Protein AF-A0A0N4Y476-F1 (afdb_monomer_lite)

Structure (mmCIF, N/CA/C/O backbone):
data_AF-A0A0N4Y476-F1
#
_entry.id   AF-A0A0N4Y476-F1
#
loop_
_atom_site.group_PDB
_atom_site.id
_atom_site.type_symbol
_atom_site.label_atom_id
_atom_site.label_alt_id
_atom_site.label_comp_id
_atom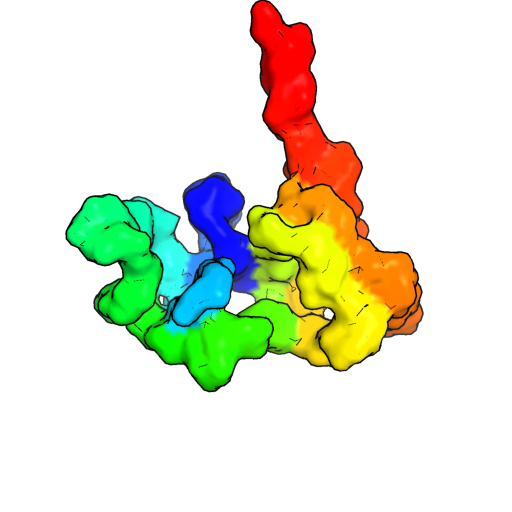_site.label_asym_id
_atom_site.label_entity_id
_atom_site.label_seq_id
_atom_site.pdbx_PDB_ins_code
_atom_site.Cartn_x
_atom_site.Cartn_y
_atom_site.Cartn_z
_atom_site.occupancy
_atom_site.B_iso_or_equiv
_atom_site.auth_seq_id
_atom_site.auth_comp_id
_atom_site.auth_asym_id
_atom_site.auth_atom_id
_atom_site.pdbx_PDB_model_num
ATOM 1 N N . MET A 1 1 ? -6.748 -9.533 1.021 1.00 36.38 1 MET A N 1
ATOM 2 C CA . MET A 1 1 ? -5.773 -8.809 1.868 1.00 36.38 1 MET A CA 1
ATOM 3 C C . MET A 1 1 ? -5.496 -7.470 1.233 1.00 36.38 1 MET A C 1
ATOM 5 O O . MET A 1 1 ? -5.397 -7.464 0.017 1.00 36.38 1 MET A O 1
ATOM 9 N N . LEU A 1 2 ? -5.428 -6.394 2.019 1.00 43.91 2 LEU A N 1
ATOM 10 C CA . LEU A 1 2 ? -5.317 -5.014 1.540 1.00 43.91 2 LEU A CA 1
ATOM 11 C C . LEU A 1 2 ? -4.630 -4.098 2.567 1.00 43.91 2 LEU A C 1
ATOM 13 O O . LEU A 1 2 ? -4.626 -4.471 3.743 1.00 43.91 2 LEU A O 1
ATOM 17 N N . ILE A 1 3 ? -4.167 -2.922 2.104 1.00 49.50 3 ILE A N 1
ATOM 18 C CA . ILE A 1 3 ? -3.555 -1.797 2.834 1.00 49.50 3 ILE A CA 1
ATOM 19 C C . ILE A 1 3 ? -4.232 -0.458 2.421 1.00 49.50 3 ILE A C 1
ATOM 21 O O . ILE A 1 3 ? -4.232 -0.171 1.231 1.00 49.50 3 ILE A O 1
ATOM 25 N N . TYR A 1 4 ? -4.771 0.336 3.380 1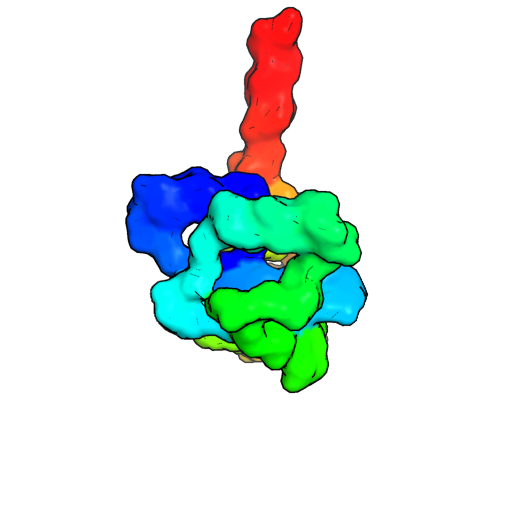.00 59.41 4 TYR A N 1
ATOM 26 C CA . TYR A 1 4 ? -5.178 1.785 3.350 1.00 59.41 4 TYR A CA 1
ATOM 27 C C . TYR A 1 4 ? -6.683 2.187 3.531 1.00 59.41 4 TYR A C 1
ATOM 29 O O . TYR A 1 4 ? -7.568 1.429 3.164 1.00 59.41 4 TYR A O 1
ATOM 37 N N . TYR A 1 5 ? -6.933 3.418 4.042 1.00 47.66 5 TYR A N 1
ATOM 38 C CA . TYR A 1 5 ? -8.109 3.970 4.783 1.00 47.66 5 TYR A CA 1
ATOM 39 C C . TYR A 1 5 ? -9.373 4.454 4.023 1.00 47.66 5 TYR A C 1
ATOM 41 O O . TYR A 1 5 ? -10.434 4.599 4.614 1.00 47.66 5 TYR A O 1
ATOM 49 N N . VAL A 1 6 ? -9.299 4.813 2.738 1.00 49.09 6 VAL A N 1
ATOM 50 C CA . VAL A 1 6 ? -10.529 5.130 1.956 1.00 49.09 6 VAL A CA 1
ATOM 51 C C . VAL A 1 6 ? -10.952 3.907 1.153 1.00 49.09 6 VAL A C 1
ATOM 53 O O . VAL A 1 6 ? -12.132 3.578 1.010 1.00 49.09 6 VAL A O 1
ATOM 56 N N . THR A 1 7 ? -9.952 3.189 0.653 1.00 59.38 7 THR A N 1
ATOM 57 C CA . THR A 1 7 ? -10.128 1.948 -0.083 1.00 59.38 7 THR A CA 1
ATOM 58 C C . THR A 1 7 ? -10.592 0.813 0.835 1.00 59.38 7 THR A C 1
ATOM 60 O O . THR A 1 7 ? -11.363 -0.035 0.386 1.00 59.38 7 THR A O 1
ATOM 63 N N . ASP A 1 8 ? -10.187 0.795 2.113 1.00 65.31 8 ASP A N 1
ATOM 64 C CA . ASP A 1 8 ? -10.578 -0.241 3.077 1.00 65.31 8 ASP A CA 1
ATOM 65 C C . ASP A 1 8 ? -12.094 -0.353 3.243 1.00 65.31 8 ASP A C 1
ATOM 67 O O . ASP A 1 8 ? -12.601 -1.465 3.241 1.00 65.31 8 ASP A O 1
ATOM 71 N N . THR A 1 9 ? -12.835 0.751 3.309 1.00 77.50 9 THR A N 1
ATOM 72 C CA . THR A 1 9 ? -14.276 0.748 3.566 1.00 77.50 9 THR A CA 1
ATOM 73 C C . THR A 1 9 ? -15.041 0.203 2.369 1.00 77.50 9 THR A C 1
ATOM 75 O O . THR A 1 9 ? -15.919 -0.648 2.525 1.00 77.50 9 THR A O 1
ATOM 78 N N . LEU A 1 10 ? -14.700 0.644 1.154 1.00 81.94 10 LEU A N 1
ATOM 79 C CA . LEU A 1 10 ? -15.321 0.131 -0.070 1.00 81.94 10 LEU A CA 1
ATOM 80 C C . LEU A 1 10 ? -15.018 -1.354 -0.266 1.00 81.94 10 LEU A C 1
ATOM 82 O O . LEU A 1 10 ? -15.911 -2.135 -0.591 1.00 81.94 10 LEU A O 1
ATOM 86 N N . LEU A 1 11 ? -13.775 -1.761 -0.021 1.00 81.06 11 LEU A N 1
ATOM 87 C CA . LEU A 1 11 ? -13.363 -3.147 -0.188 1.00 81.06 11 LEU A CA 1
ATOM 88 C C . LEU A 1 11 ? -13.912 -4.048 0.914 1.00 81.06 11 LEU A C 1
ATOM 90 O O . LEU A 1 11 ? -14.362 -5.152 0.618 1.00 81.06 11 LEU A O 1
ATOM 94 N N . PHE A 1 12 ? -13.962 -3.573 2.155 1.00 83.06 12 PHE A N 1
ATOM 95 C CA . PHE A 1 12 ? -14.633 -4.251 3.259 1.00 83.06 12 PHE A CA 1
ATOM 96 C C . PHE A 1 12 ? -16.109 -4.488 2.931 1.00 83.06 12 PHE A C 1
ATOM 98 O O . PHE A 1 12 ? -16.600 -5.609 3.055 1.00 83.06 12 PHE A O 1
ATOM 105 N N . ARG A 1 13 ? -16.805 -3.472 2.399 1.00 85.12 13 ARG A N 1
ATOM 106 C CA . ARG A 1 13 ? -18.190 -3.606 1.914 1.00 85.12 13 ARG A CA 1
ATOM 107 C C . ARG A 1 13 ? -18.323 -4.572 0.735 1.00 85.12 13 ARG A C 1
ATOM 109 O O . ARG A 1 13 ? -19.357 -5.217 0.609 1.00 85.12 13 ARG A O 1
ATOM 116 N N . ALA A 1 14 ? -17.289 -4.699 -0.094 1.00 88.06 14 ALA A N 1
ATOM 117 C CA . ALA A 1 14 ? -17.206 -5.698 -1.159 1.00 88.06 14 ALA A CA 1
ATOM 118 C C . ALA A 1 14 ? -16.828 -7.111 -0.653 1.00 88.06 14 ALA A C 1
ATOM 120 O O . ALA A 1 14 ? -16.651 -8.021 -1.460 1.00 88.06 14 ALA A O 1
ATOM 121 N N . GLY A 1 15 ? -16.690 -7.314 0.665 1.00 89.31 15 GLY A N 1
ATOM 122 C CA . GLY A 1 15 ? -16.359 -8.602 1.282 1.00 89.31 15 GLY A CA 1
ATOM 123 C C . GLY A 1 15 ? -14.860 -8.912 1.345 1.00 89.31 15 GLY A C 1
ATOM 124 O O . GLY A 1 15 ? -14.470 -10.023 1.707 1.00 89.31 15 GLY A O 1
ATOM 125 N N . CYS A 1 16 ? -13.998 -7.952 1.007 1.00 89.25 16 CYS A N 1
ATOM 126 C CA . CYS A 1 16 ? -12.560 -8.108 1.157 1.00 89.25 16 CYS A CA 1
ATOM 127 C C . CYS A 1 16 ? -12.139 -7.976 2.619 1.00 89.25 16 CYS A C 1
ATOM 129 O O . CYS A 1 16 ? -12.653 -7.168 3.387 1.00 89.25 16 CYS A O 1
ATOM 131 N N . LYS A 1 17 ? -11.103 -8.732 2.973 1.00 91.75 17 LYS A N 1
ATOM 132 C CA . LYS A 1 17 ? -10.439 -8.610 4.263 1.00 91.75 17 LYS A CA 1
ATOM 133 C C . LYS A 1 17 ? -9.212 -7.705 4.144 1.00 91.75 17 LYS A C 1
ATOM 135 O O . LYS A 1 17 ? -8.252 -8.051 3.443 1.00 91.75 17 LYS A O 1
ATOM 140 N N . VAL A 1 18 ? -9.242 -6.578 4.844 1.00 92.50 18 VAL A N 1
ATOM 141 C CA . VAL A 1 18 ? -8.103 -5.668 5.030 1.00 92.50 18 VAL A CA 1
ATOM 142 C C . VAL A 1 18 ? -7.276 -6.235 6.165 1.00 92.50 18 VAL A C 1
ATOM 144 O O . VAL A 1 18 ? -7.826 -6.441 7.237 1.00 92.50 18 VAL A O 1
ATOM 147 N N . ILE A 1 19 ? -6.009 -6.578 5.938 1.00 94.38 19 ILE A N 1
ATOM 148 C CA . ILE A 1 19 ? -5.228 -7.274 6.976 1.00 94.38 19 ILE A CA 1
ATOM 149 C C . ILE A 1 19 ? -3.944 -6.574 7.360 1.00 94.38 19 ILE A C 1
ATOM 151 O O . ILE A 1 19 ? -3.314 -7.009 8.311 1.00 94.38 19 ILE A O 1
ATOM 155 N N . GLY A 1 20 ? -3.566 -5.485 6.701 1.00 93.81 20 GLY A N 1
ATOM 156 C CA . GLY A 1 20 ? -2.506 -4.637 7.215 1.00 93.81 20 GLY A CA 1
ATOM 157 C C . GLY A 1 20 ? -2.675 -3.213 6.739 1.00 93.81 20 GLY A C 1
ATOM 158 O O . GLY A 1 20 ? -3.250 -3.006 5.688 1.00 93.81 20 GLY A O 1
ATOM 159 N N . ILE A 1 21 ? -2.209 -2.230 7.498 1.00 94.06 21 ILE A N 1
ATOM 160 C CA . ILE A 1 21 ? -2.148 -0.831 7.063 1.00 94.06 21 ILE A CA 1
ATOM 161 C C . ILE A 1 21 ? -0.764 -0.300 7.419 1.00 94.06 21 ILE A C 1
ATOM 163 O O . ILE A 1 21 ? -0.310 -0.499 8.542 1.00 94.06 21 ILE A O 1
ATOM 167 N N . GLN A 1 22 ? -0.099 0.335 6.454 1.00 93.56 22 GLN A N 1
ATOM 168 C CA . GLN A 1 22 ? 1.212 0.957 6.612 1.00 93.56 22 GLN A CA 1
ATOM 169 C C . GLN A 1 22 ? 1.058 2.469 6.445 1.00 93.56 22 GLN A C 1
ATOM 171 O O . GLN A 1 22 ? 0.557 2.933 5.420 1.00 93.56 22 GLN A O 1
ATOM 176 N N . GLU A 1 23 ? 1.508 3.217 7.441 1.00 90.88 23 GLU A N 1
ATOM 177 C CA . GLU A 1 23 ? 1.686 4.664 7.401 1.00 90.88 23 GLU A CA 1
ATOM 178 C C . GLU A 1 23 ? 3.182 5.010 7.359 1.00 90.88 23 GLU A C 1
ATOM 180 O O . GLU A 1 23 ? 4.051 4.144 7.232 1.00 90.88 23 GLU A O 1
ATOM 185 N N . TRP A 1 24 ? 3.489 6.304 7.393 1.00 87.75 24 TRP A N 1
ATOM 186 C CA . TRP A 1 24 ? 4.853 6.819 7.282 1.00 87.75 24 TRP A CA 1
ATOM 187 C C . TRP A 1 24 ? 5.722 6.513 8.518 1.00 87.75 24 TRP A C 1
ATOM 189 O O . TRP A 1 24 ? 6.945 6.491 8.390 1.00 87.75 24 TRP A O 1
ATOM 199 N N . ASP A 1 25 ? 5.112 6.274 9.685 1.00 90.00 25 ASP A N 1
ATOM 200 C CA . ASP A 1 25 ? 5.779 6.055 10.979 1.00 90.00 25 ASP A CA 1
ATOM 201 C C . ASP A 1 25 ? 5.374 4.761 11.704 1.00 90.00 25 ASP A C 1
ATOM 203 O O . ASP A 1 25 ? 5.912 4.450 12.773 1.00 90.00 25 ASP A O 1
ATOM 207 N N . CYS A 1 26 ? 4.410 4.012 11.171 1.00 94.06 26 CYS A N 1
ATOM 208 C CA . CYS A 1 26 ? 3.928 2.786 11.788 1.00 94.06 26 CYS A CA 1
ATOM 209 C C . CYS A 1 26 ? 3.235 1.864 10.785 1.00 94.06 26 CYS A C 1
ATOM 211 O O . CYS A 1 26 ? 2.875 2.250 9.675 1.00 94.06 26 CYS A O 1
ATOM 213 N N . ALA A 1 27 ? 3.044 0.616 11.194 1.00 95.31 27 ALA A N 1
ATOM 214 C CA . ALA A 1 27 ? 2.253 -0.351 10.462 1.00 95.31 27 ALA A CA 1
ATOM 215 C C . ALA A 1 27 ? 1.520 -1.260 11.443 1.00 95.31 27 ALA A C 1
ATOM 217 O O . ALA A 1 27 ? 2.042 -1.573 12.516 1.00 95.31 27 ALA A O 1
ATOM 218 N N . ILE A 1 28 ? 0.325 -1.702 11.068 1.00 96.44 28 ILE A N 1
ATOM 219 C CA . ILE A 1 28 ? -0.465 -2.671 11.828 1.00 96.44 28 ILE A CA 1
ATOM 220 C C . ILE A 1 28 ? -0.863 -3.849 10.950 1.00 96.44 28 ILE A C 1
ATOM 222 O O . ILE A 1 28 ? -1.054 -3.694 9.746 1.00 96.44 28 ILE A O 1
ATOM 226 N N . TYR A 1 29 ? -1.005 -5.025 11.557 1.00 95.75 29 TYR A N 1
ATOM 227 C CA . TYR A 1 29 ? -1.301 -6.271 10.862 1.00 95.75 29 TYR A CA 1
ATOM 228 C C . TYR A 1 29 ? -2.255 -7.167 11.666 1.00 95.75 29 TYR A C 1
ATOM 230 O O . TYR A 1 29 ? -2.070 -7.386 12.867 1.00 95.75 29 TYR A O 1
ATOM 238 N N . ASN A 1 30 ? -3.275 -7.703 10.993 1.00 95.69 30 ASN A N 1
ATOM 239 C CA . ASN A 1 30 ? -4.207 -8.696 11.515 1.00 95.69 30 ASN A CA 1
ATOM 240 C C . ASN A 1 30 ? -4.802 -9.565 10.391 1.00 95.69 30 ASN A C 1
ATOM 242 O O . ASN A 1 30 ? -5.707 -9.140 9.675 1.00 95.69 30 ASN A O 1
ATOM 246 N N . THR A 1 31 ? -4.394 -10.834 10.310 1.00 93.06 31 THR A N 1
ATOM 247 C CA . THR A 1 31 ? -4.912 -11.812 9.332 1.00 93.06 31 THR A CA 1
ATOM 248 C C . THR A 1 31 ? -6.397 -12.156 9.492 1.00 93.06 31 THR A C 1
ATOM 250 O O . THR A 1 31 ? -7.024 -12.672 8.557 1.00 93.06 31 THR A O 1
ATOM 253 N N . ALA A 1 32 ? -7.000 -11.862 10.646 1.00 93.19 32 ALA A N 1
ATOM 254 C CA . ALA A 1 32 ? -8.439 -11.980 10.863 1.00 93.19 32 ALA A CA 1
ATOM 255 C C . ALA A 1 32 ? -9.227 -10.832 10.213 1.00 93.19 32 ALA A C 1
ATOM 257 O O . ALA A 1 32 ? -10.375 -11.049 9.830 1.00 93.19 32 ALA A O 1
ATOM 258 N N . GLY A 1 33 ? -8.587 -9.689 9.965 1.00 91.56 33 GLY A N 1
ATOM 259 C CA . GLY A 1 33 ? -9.185 -8.510 9.350 1.00 91.56 33 GLY A CA 1
ATOM 260 C C . GLY A 1 33 ? -9.162 -7.294 10.270 1.00 91.56 33 GLY A C 1
ATOM 261 O O . GLY A 1 33 ? -9.242 -7.424 11.486 1.00 91.56 33 GLY A O 1
ATOM 262 N N . LEU A 1 34 ? -9.063 -6.115 9.668 1.00 91.62 34 LEU A N 1
ATOM 263 C CA . LEU A 1 34 ? -9.189 -4.811 10.305 1.00 91.62 34 LEU A CA 1
ATOM 264 C C . LEU A 1 34 ? -10.561 -4.245 9.944 1.00 91.62 34 LEU A C 1
ATOM 266 O O . LEU A 1 34 ? -10.919 -4.219 8.765 1.00 91.62 34 LEU A O 1
ATOM 270 N N . HIS A 1 35 ? -11.330 -3.823 10.947 1.00 91.75 35 HIS A N 1
ATOM 271 C CA . HIS A 1 35 ? -12.617 -3.178 10.717 1.00 91.75 35 HIS A CA 1
ATOM 272 C C . HIS A 1 35 ? -12.393 -1.677 10.459 1.00 91.75 35 HIS A C 1
ATOM 274 O O . HIS A 1 35 ? -11.939 -0.987 11.375 1.00 91.75 35 HIS A O 1
ATOM 280 N N . PRO A 1 36 ? -12.726 -1.143 9.266 1.00 88.69 36 PRO A N 1
ATOM 281 C CA . PRO A 1 36 ? -12.409 0.243 8.903 1.00 88.69 36 PRO A CA 1
ATOM 282 C C . PRO A 1 36 ? -12.956 1.261 9.902 1.00 88.69 36 PRO A C 1
ATOM 284 O O . PRO A 1 36 ? -12.238 2.152 10.341 1.00 88.69 36 PRO A O 1
ATOM 287 N N . LYS A 1 37 ? -14.207 1.068 10.350 1.00 90.19 37 LYS A N 1
ATOM 288 C CA . LYS A 1 37 ? -14.842 2.003 11.285 1.00 90.19 37 LYS A CA 1
ATOM 289 C C . LYS A 1 37 ? -14.176 2.034 12.661 1.00 90.19 37 LYS A C 1
ATOM 291 O O . LYS A 1 37 ? -14.028 3.098 13.239 1.00 90.19 37 LYS A O 1
ATOM 296 N N . GLU A 1 38 ? -13.749 0.878 13.170 1.00 93.94 38 GLU A N 1
ATOM 297 C CA . GLU A 1 38 ? -13.091 0.815 14.482 1.00 93.94 38 GLU A CA 1
ATOM 298 C C . GLU A 1 38 ? -11.704 1.459 14.420 1.00 93.94 38 GLU A C 1
ATOM 300 O O . GLU A 1 38 ? -11.248 2.069 15.385 1.00 93.94 38 GLU A O 1
ATOM 305 N N . LEU A 1 39 ? -11.040 1.331 13.270 1.00 92.12 39 LEU A N 1
ATOM 306 C CA . LEU A 1 39 ? -9.742 1.937 13.041 1.00 92.12 39 LEU A CA 1
ATOM 307 C C . LEU A 1 39 ? -9.832 3.458 12.863 1.00 92.12 39 LEU A C 1
ATOM 309 O O . LEU A 1 39 ? -8.986 4.171 13.396 1.00 92.12 39 LEU A O 1
ATOM 313 N N . GLU A 1 40 ? -10.852 3.945 12.152 1.00 90.94 40 GLU A N 1
ATOM 314 C CA . GLU A 1 40 ? -11.218 5.367 12.094 1.00 90.94 40 GLU A CA 1
ATOM 315 C C . GLU A 1 40 ? -11.440 5.930 13.495 1.00 90.94 40 GLU A C 1
ATOM 317 O O . GLU A 1 40 ? -10.749 6.864 13.893 1.00 90.94 40 GLU A O 1
ATOM 322 N N . ASP A 1 41 ? -12.311 5.297 14.283 1.00 94.06 41 ASP A N 1
ATOM 323 C CA . ASP A 1 41 ? -12.625 5.764 15.632 1.00 94.06 41 ASP A CA 1
ATOM 324 C C . ASP A 1 41 ? -11.372 5.785 16.532 1.00 94.06 41 ASP A C 1
ATOM 326 O O . ASP A 1 41 ? -11.196 6.696 17.343 1.00 94.06 41 ASP A O 1
ATOM 330 N N . TRP A 1 42 ? -10.467 4.810 16.380 1.00 95.00 42 TRP A N 1
ATOM 331 C CA . TRP A 1 42 ? -9.186 4.782 17.092 1.00 95.00 42 TRP A CA 1
ATOM 332 C C . TRP A 1 42 ? -8.243 5.909 16.661 1.00 95.00 42 TRP A C 1
ATOM 334 O O . TRP A 1 42 ? -7.619 6.560 17.506 1.00 95.00 42 TRP A O 1
ATOM 344 N N . ARG A 1 43 ? -8.132 6.151 15.353 1.00 91.75 43 ARG A N 1
ATOM 345 C CA . ARG A 1 43 ? -7.308 7.228 14.800 1.00 91.75 43 ARG A CA 1
ATOM 346 C C . ARG A 1 43 ? -7.826 8.591 15.247 1.00 91.75 43 ARG A C 1
ATOM 348 O O . ARG A 1 43 ? -7.016 9.423 15.641 1.00 91.75 43 ARG A O 1
ATOM 355 N N . ASP A 1 44 ? -9.137 8.803 15.247 1.00 93.06 44 ASP A N 1
ATOM 356 C CA . ASP A 1 44 ? -9.753 10.056 15.695 1.00 93.06 44 ASP A CA 1
ATOM 357 C C . ASP A 1 44 ? -9.476 10.330 17.181 1.00 93.06 44 ASP A C 1
ATOM 359 O O . ASP A 1 44 ? -9.274 11.475 17.584 1.00 93.06 44 ASP A O 1
ATOM 363 N N . GLN A 1 45 ? -9.414 9.278 18.002 1.00 95.75 45 GLN A N 1
ATOM 364 C CA . GLN A 1 45 ? -9.131 9.389 19.437 1.00 95.75 45 GLN A CA 1
ATOM 365 C C . GLN A 1 45 ? -7.645 9.587 19.757 1.00 95.75 45 GLN A C 1
ATOM 367 O O . GLN A 1 45 ? -7.310 10.292 20.709 1.00 95.75 45 GLN A O 1
ATOM 372 N N . THR A 1 46 ? -6.749 8.935 19.013 1.00 95.31 46 THR A N 1
ATOM 373 C CA . THR A 1 46 ? -5.320 8.839 19.372 1.00 95.31 46 THR A CA 1
ATOM 374 C C . THR A 1 46 ? -4.385 9.604 18.437 1.00 95.31 46 THR A C 1
ATOM 376 O O . THR A 1 46 ? -3.226 9.833 18.780 1.00 95.31 46 THR A O 1
ATOM 379 N N . GLY A 1 47 ? -4.866 9.999 17.259 1.00 92.88 47 GLY A N 1
ATOM 380 C CA . GLY A 1 47 ? -4.087 10.629 16.195 1.00 92.88 47 GLY A CA 1
ATOM 381 C C . GLY A 1 47 ? -3.233 9.666 15.361 1.00 92.88 47 GLY A C 1
ATOM 382 O O . GLY A 1 47 ? -2.513 10.126 14.478 1.00 92.88 47 GLY A O 1
ATOM 383 N N . SER A 1 48 ? -3.280 8.352 15.614 1.00 93.25 48 SER A N 1
ATOM 384 C CA . SER A 1 48 ? -2.467 7.347 14.914 1.00 93.25 48 SER A CA 1
ATOM 385 C C . SER A 1 48 ? -3.184 5.998 14.844 1.00 93.25 48 SER A C 1
ATOM 387 O O . SER A 1 48 ? -4.042 5.692 15.664 1.00 93.25 48 SER A O 1
ATOM 389 N N . ILE A 1 49 ? -2.806 5.142 13.895 1.00 92.75 49 ILE A N 1
ATOM 390 C CA . ILE A 1 49 ? -3.255 3.740 13.868 1.00 92.75 49 ILE A CA 1
ATOM 391 C C . ILE A 1 49 ? -2.424 2.825 14.782 1.00 92.75 49 ILE A C 1
ATOM 393 O O . ILE A 1 49 ? -2.771 1.662 14.994 1.00 92.75 49 ILE A O 1
ATOM 397 N N . LYS A 1 50 ? -1.304 3.324 15.319 1.00 95.00 50 LYS A N 1
ATOM 398 C CA . LYS A 1 50 ? -0.395 2.552 16.169 1.00 95.00 50 LYS A CA 1
ATOM 399 C C . LYS A 1 50 ? -1.105 2.068 17.432 1.00 95.00 50 LYS A C 1
ATOM 401 O O . LYS A 1 50 ? -1.897 2.791 18.031 1.00 95.00 50 LYS A O 1
ATOM 406 N N . ASN A 1 51 ? -0.769 0.854 17.868 1.00 96.31 51 ASN A N 1
ATOM 407 C CA . ASN A 1 51 ? -1.354 0.195 19.042 1.00 96.31 51 ASN A CA 1
ATOM 408 C C . ASN A 1 51 ? -2.875 -0.021 18.965 1.00 96.31 51 ASN A C 1
ATOM 410 O O . ASN A 1 51 ? -3.501 -0.216 20.007 1.00 96.31 51 ASN A O 1
ATOM 414 N N . PHE A 1 52 ? -3.466 -0.017 17.765 1.00 96.56 52 PHE A N 1
ATOM 415 C CA . PHE A 1 52 ? -4.872 -0.366 17.591 1.00 96.56 52 PHE A CA 1
ATOM 416 C C . PHE A 1 52 ? -5.166 -1.745 18.222 1.00 96.56 52 PHE A C 1
ATOM 418 O O . PHE A 1 52 ? -4.545 -2.728 17.812 1.00 96.56 52 PHE A O 1
ATOM 425 N N . PRO A 1 53 ? -6.101 -1.866 19.190 1.00 95.50 53 PRO A N 1
ATOM 426 C CA . PRO A 1 53 ? -6.312 -3.108 19.946 1.00 95.50 53 PRO A CA 1
ATOM 427 C C . PRO A 1 53 ? -6.660 -4.329 19.087 1.00 95.50 53 PRO A C 1
ATOM 429 O O . PRO A 1 53 ? -6.343 -5.461 19.451 1.00 95.50 53 PRO A O 1
ATOM 432 N N . GLY A 1 54 ? -7.299 -4.104 17.936 1.00 94.25 54 GLY A N 1
ATO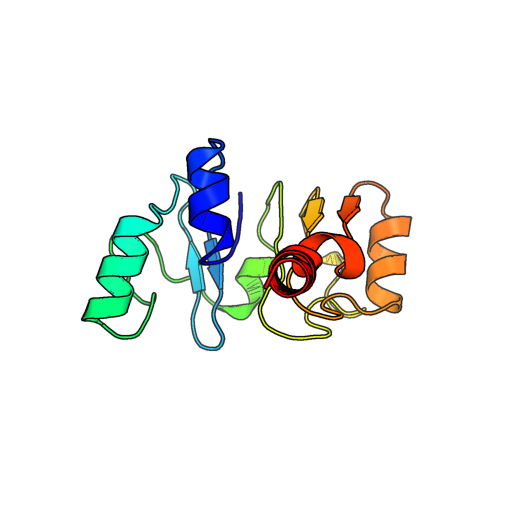M 433 C CA . GLY A 1 54 ? -7.662 -5.145 16.979 1.00 94.25 54 GLY A CA 1
ATOM 434 C C . GLY A 1 54 ? -6.518 -5.596 16.067 1.00 94.25 54 GLY A C 1
ATOM 435 O O . GLY A 1 54 ? -6.767 -6.356 15.136 1.00 94.25 54 GLY A O 1
ATOM 436 N N . ALA A 1 55 ? -5.282 -5.136 16.273 1.00 96.38 55 ALA A N 1
ATOM 437 C CA . ALA A 1 55 ? -4.141 -5.489 15.436 1.00 96.38 55 ALA A CA 1
ATOM 438 C C . ALA A 1 55 ? -2.828 -5.534 16.218 1.00 96.38 55 ALA A C 1
ATOM 440 O O . ALA A 1 55 ? -2.705 -5.028 17.329 1.00 96.38 55 ALA A O 1
ATOM 441 N N . LYS A 1 56 ? -1.808 -6.142 15.613 1.00 97.38 56 LYS A N 1
ATOM 442 C CA . LYS A 1 56 ? -0.435 -6.049 16.114 1.00 97.38 56 LYS A CA 1
ATOM 443 C C . LYS A 1 56 ? 0.298 -4.963 15.350 1.00 97.38 56 LYS A C 1
ATOM 445 O O . LYS A 1 56 ? 0.134 -4.876 14.136 1.00 97.38 56 LYS A O 1
ATOM 450 N N . ASN A 1 57 ? 1.149 -4.201 16.030 1.00 97.44 57 ASN A N 1
ATOM 451 C CA . ASN A 1 57 ? 2.142 -3.395 15.327 1.00 97.44 57 ASN A CA 1
ATOM 452 C C . ASN A 1 57 ? 3.058 -4.327 14.522 1.00 97.44 57 ASN A C 1
ATOM 454 O O . ASN A 1 57 ? 3.428 -5.404 14.999 1.00 97.44 57 ASN A O 1
ATOM 458 N N . PHE A 1 58 ? 3.408 -3.909 13.315 1.00 95.62 58 PHE A N 1
ATOM 459 C CA . PHE A 1 58 ? 4.312 -4.622 12.429 1.00 95.62 58 PHE A CA 1
ATOM 460 C C . PHE A 1 58 ? 5.650 -3.884 12.393 1.00 95.62 58 PHE A C 1
ATOM 462 O O . PHE A 1 58 ? 5.676 -2.680 12.153 1.00 95.62 58 PHE A O 1
ATOM 469 N N . GLU A 1 59 ? 6.748 -4.600 12.637 1.00 95.44 59 GLU A N 1
ATOM 470 C CA . GLU A 1 59 ? 8.100 -4.042 12.612 1.00 95.44 59 GLU A CA 1
ATOM 471 C C . GLU A 1 59 ? 9.056 -4.960 11.830 1.00 95.44 59 GLU A C 1
ATOM 473 O O . GLU A 1 59 ? 9.019 -6.177 12.038 1.00 95.44 59 GLU A O 1
ATOM 478 N N . PRO A 1 60 ? 9.937 -4.408 10.975 1.00 95.12 60 PRO A N 1
ATOM 479 C CA . PRO A 1 60 ? 10.019 -2.990 10.617 1.00 95.12 60 PRO A CA 1
ATOM 480 C C . PRO A 1 60 ? 8.783 -2.547 9.819 1.00 95.12 60 PRO A C 1
ATOM 482 O O . PRO A 1 60 ? 8.369 -3.231 8.886 1.00 95.12 60 PRO A O 1
ATOM 485 N N . PHE A 1 61 ? 8.183 -1.408 10.182 1.00 91.31 61 PHE A N 1
ATOM 486 C CA . PHE A 1 61 ? 6.881 -1.002 9.629 1.00 91.31 61 PHE A CA 1
ATOM 487 C C . PHE A 1 61 ? 6.846 -0.929 8.094 1.00 91.31 61 PHE A C 1
ATOM 489 O O . PHE A 1 61 ? 5.843 -1.288 7.483 1.00 91.31 61 PHE A O 1
ATOM 496 N N . GLY A 1 62 ? 7.955 -0.518 7.470 1.00 90.31 62 GLY A N 1
ATOM 497 C CA . GLY A 1 62 ? 8.086 -0.408 6.016 1.00 90.31 62 GLY A CA 1
ATOM 498 C C . GLY A 1 62 ? 8.075 -1.743 5.267 1.00 90.31 62 GLY A C 1
ATOM 499 O O . GLY A 1 62 ? 7.934 -1.749 4.045 1.00 90.31 62 GLY A O 1
ATOM 500 N N . ASP A 1 63 ? 8.225 -2.865 5.976 1.00 94.81 63 ASP A N 1
ATOM 501 C CA . ASP A 1 63 ? 8.234 -4.192 5.368 1.00 94.81 63 ASP A CA 1
ATOM 502 C C . ASP A 1 63 ? 6.834 -4.806 5.226 1.00 94.81 63 ASP A C 1
ATOM 504 O O . ASP A 1 63 ? 6.690 -5.815 4.534 1.00 94.81 63 ASP A O 1
ATOM 508 N N . LEU A 1 64 ? 5.791 -4.186 5.793 1.00 95.31 64 LEU A N 1
ATOM 509 C CA . LEU A 1 64 ? 4.423 -4.702 5.696 1.00 95.31 64 LEU A CA 1
ATOM 510 C C . LEU A 1 64 ? 3.965 -4.856 4.234 1.00 95.31 64 LEU A C 1
ATOM 512 O O . LEU A 1 64 ? 3.256 -5.805 3.901 1.00 95.31 64 LEU A O 1
ATOM 516 N N . MET A 1 65 ? 4.404 -3.970 3.334 1.00 94.00 65 MET A N 1
ATOM 517 C CA . MET A 1 65 ? 4.090 -4.056 1.901 1.00 94.00 65 MET A CA 1
ATOM 518 C C . MET A 1 65 ? 4.591 -5.338 1.205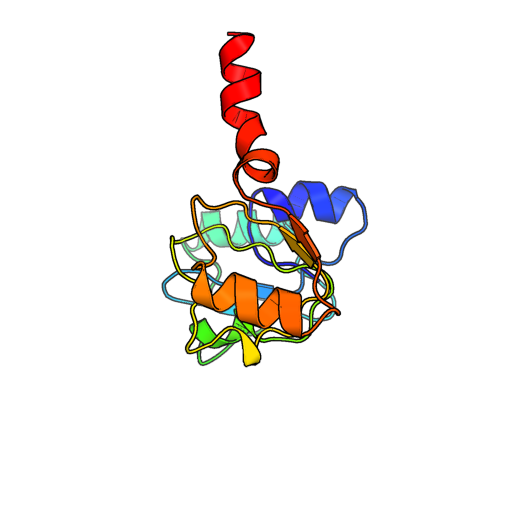 1.00 94.00 65 MET A C 1
ATOM 520 O O . MET A 1 65 ? 4.162 -5.631 0.088 1.00 94.00 65 MET A O 1
ATOM 524 N N . TYR A 1 66 ? 5.496 -6.099 1.832 1.00 95.50 66 TYR A N 1
ATOM 525 C CA . TYR A 1 66 ? 6.016 -7.361 1.297 1.00 95.50 66 TYR A CA 1
ATOM 526 C C . TYR A 1 66 ? 5.262 -8.595 1.803 1.00 95.50 66 TYR A C 1
ATOM 528 O O . TYR A 1 66 ? 5.511 -9.694 1.308 1.00 95.50 66 TYR A O 1
ATOM 536 N N . GLU A 1 67 ? 4.343 -8.439 2.756 1.00 95.25 67 GLU A N 1
ATOM 537 C CA . GLU A 1 67 ? 3.563 -9.555 3.284 1.00 95.25 67 GLU A CA 1
ATOM 538 C C . GLU A 1 67 ? 2.645 -10.177 2.218 1.00 95.25 67 GLU A C 1
ATOM 540 O O . GLU A 1 67 ? 2.216 -9.539 1.248 1.00 95.25 67 GLU A O 1
ATOM 545 N N . ASN A 1 68 ? 2.337 -11.462 2.399 1.00 94.44 68 ASN A N 1
ATOM 546 C CA . ASN A 1 68 ? 1.595 -12.255 1.422 1.00 94.44 68 ASN A CA 1
ATOM 547 C C . ASN A 1 68 ? 0.139 -11.803 1.272 1.00 94.44 68 ASN A C 1
ATOM 549 O O . ASN A 1 68 ? -0.693 -12.202 2.081 1.00 94.44 68 ASN A O 1
ATOM 553 N N . CYS A 1 69 ? -0.170 -11.065 0.200 1.00 93.38 69 CYS A N 1
ATOM 554 C CA . CYS A 1 69 ? -1.491 -10.523 -0.106 1.00 93.38 69 CYS A CA 1
ATOM 555 C C . CYS A 1 69 ? -2.057 -10.949 -1.457 1.00 93.38 69 CYS A C 1
ATOM 557 O O . CYS A 1 69 ? -1.336 -11.213 -2.411 1.00 93.38 69 CYS A O 1
ATOM 559 N N . ASP A 1 70 ? -3.385 -10.913 -1.578 1.00 95.12 70 ASP A N 1
ATOM 560 C CA . ASP A 1 70 ? -4.019 -10.951 -2.896 1.00 95.12 70 ASP A CA 1
ATOM 561 C C . ASP A 1 70 ? -3.919 -9.593 -3.603 1.00 95.12 70 ASP A C 1
ATOM 563 O O . ASP A 1 70 ? -3.611 -9.555 -4.790 1.00 95.12 70 ASP A O 1
ATOM 567 N N . ILE A 1 71 ? -4.153 -8.489 -2.882 1.00 94.75 71 ILE A N 1
ATOM 568 C CA . ILE A 1 71 ? -4.204 -7.133 -3.439 1.00 94.75 71 ILE A CA 1
ATOM 569 C C . ILE A 1 71 ? -3.316 -6.202 -2.602 1.00 94.75 71 ILE A C 1
ATOM 571 O O . ILE A 1 71 ? -3.504 -6.060 -1.395 1.00 94.75 71 ILE A O 1
ATOM 575 N N . LEU A 1 72 ? -2.377 -5.525 -3.252 1.00 95.31 72 LEU A N 1
ATOM 576 C CA . LEU A 1 72 ? -1.594 -4.436 -2.676 1.00 95.31 72 LEU A CA 1
ATOM 577 C C . LEU A 1 72 ? -2.073 -3.106 -3.263 1.00 95.31 72 LEU A C 1
ATOM 579 O O . LEU A 1 72 ? -2.199 -2.975 -4.478 1.00 95.31 72 LEU A O 1
ATOM 583 N N . VAL A 1 73 ? -2.319 -2.115 -2.407 1.00 94.88 73 VAL A N 1
ATOM 584 C CA . VAL A 1 73 ? -2.780 -0.781 -2.822 1.00 94.88 73 VAL A CA 1
ATOM 585 C C . VAL A 1 73 ? -1.763 0.263 -2.357 1.00 94.88 73 VAL A C 1
ATOM 587 O O . VAL A 1 73 ? -1.854 0.752 -1.231 1.00 94.88 73 VAL A O 1
ATOM 590 N N . PRO A 1 74 ? -0.743 0.593 -3.169 1.00 93.19 74 PRO A N 1
ATOM 591 C CA . PRO A 1 74 ? 0.164 1.681 -2.839 1.00 93.19 74 PRO A CA 1
ATOM 592 C C . PRO A 1 74 ? -0.557 3.026 -3.019 1.00 93.19 74 PRO A C 1
ATOM 594 O O . PRO A 1 74 ? -0.890 3.422 -4.135 1.00 93.19 74 PRO A O 1
ATOM 597 N N . ALA A 1 75 ? -0.802 3.718 -1.906 1.00 89.88 75 ALA A N 1
ATOM 598 C CA . ALA A 1 75 ? -1.626 4.932 -1.845 1.00 89.88 75 ALA A CA 1
ATOM 599 C C . ALA A 1 75 ? -0.941 6.126 -1.151 1.00 89.88 75 ALA A C 1
ATOM 601 O O . ALA A 1 75 ? -1.594 7.127 -0.880 1.00 89.88 75 ALA A O 1
ATOM 602 N N . ALA A 1 76 ? 0.351 6.015 -0.822 1.00 85.00 76 ALA A N 1
ATOM 603 C CA . ALA A 1 76 ? 1.062 7.017 -0.025 1.00 85.00 76 ALA A CA 1
ATOM 604 C C . ALA A 1 76 ? 2.041 7.854 -0.862 1.00 85.00 76 ALA A C 1
ATOM 606 O O . ALA A 1 76 ? 1.788 9.025 -1.131 1.00 85.00 76 ALA A O 1
ATOM 607 N N . CYS A 1 77 ? 3.156 7.250 -1.278 1.00 86.88 77 CYS A N 1
ATOM 608 C CA . CYS A 1 77 ? 4.260 7.951 -1.933 1.00 86.88 77 CYS A CA 1
ATOM 609 C C . CYS A 1 77 ? 4.503 7.434 -3.354 1.00 86.88 77 CYS A C 1
ATOM 611 O O . CYS A 1 77 ? 4.288 6.255 -3.648 1.00 86.88 77 CYS A O 1
ATOM 613 N N . GLU A 1 78 ? 5.040 8.308 -4.206 1.00 90.12 78 GLU A N 1
ATOM 614 C CA . GLU A 1 78 ? 5.625 7.907 -5.486 1.00 90.12 78 GLU A CA 1
ATOM 615 C C . GLU A 1 78 ? 6.832 6.977 -5.277 1.00 90.12 78 GLU A C 1
ATOM 617 O O . GLU A 1 78 ? 7.524 7.039 -4.257 1.00 90.12 78 GLU A O 1
ATOM 622 N N . LYS A 1 79 ? 7.112 6.125 -6.269 1.00 94.12 79 LYS A N 1
ATOM 623 C CA . LYS A 1 79 ? 8.297 5.249 -6.335 1.00 94.12 79 LYS A CA 1
ATOM 624 C C . LYS A 1 79 ? 8.485 4.320 -5.123 1.00 94.12 79 LYS A C 1
ATOM 626 O O . LYS A 1 79 ? 9.593 3.828 -4.902 1.00 94.12 79 LYS A O 1
ATOM 631 N N . ALA A 1 80 ? 7.422 4.045 -4.366 1.00 93.94 80 ALA A N 1
ATOM 632 C CA . ALA A 1 80 ? 7.434 3.121 -3.234 1.00 93.94 80 ALA A CA 1
ATOM 633 C C . ALA A 1 80 ? 7.856 1.699 -3.651 1.00 93.94 80 ALA A C 1
ATOM 635 O O . ALA A 1 80 ? 8.551 1.004 -2.909 1.00 93.94 80 ALA A O 1
ATOM 636 N N . ILE A 1 81 ? 7.481 1.278 -4.863 1.00 96.50 81 ILE A N 1
ATOM 637 C CA . ILE A 1 81 ? 7.905 0.015 -5.465 1.00 96.50 81 ILE A CA 1
ATOM 638 C C . ILE A 1 81 ? 8.986 0.316 -6.508 1.00 96.50 81 ILE A C 1
ATOM 640 O O . ILE A 1 81 ? 8.747 0.901 -7.566 1.00 96.50 81 ILE A O 1
ATOM 644 N N . HIS A 1 82 ? 10.213 -0.091 -6.212 1.00 97.75 82 HIS A N 1
ATOM 645 C CA . HIS A 1 82 ? 11.400 0.189 -7.007 1.00 97.75 82 HIS A CA 1
ATOM 646 C C . HIS A 1 82 ? 12.221 -1.076 -7.282 1.00 97.75 82 HIS A C 1
ATOM 648 O O . HIS A 1 82 ? 12.001 -2.142 -6.709 1.00 97.75 82 HIS A O 1
ATOM 654 N N . LYS A 1 83 ? 13.213 -0.975 -8.176 1.00 98.00 83 LYS A N 1
ATOM 655 C CA . LYS A 1 83 ? 14.064 -2.111 -8.594 1.00 98.00 83 LYS A CA 1
ATOM 656 C C . LYS A 1 83 ? 14.606 -2.935 -7.414 1.00 98.00 83 LYS A C 1
ATOM 658 O O . LYS A 1 83 ? 14.677 -4.158 -7.476 1.00 98.00 83 LYS A O 1
ATOM 663 N N . GLY A 1 84 ? 14.990 -2.242 -6.343 1.00 97.94 84 GLY A N 1
ATOM 664 C CA . GLY A 1 84 ? 15.556 -2.835 -5.129 1.00 97.94 84 GLY A CA 1
ATOM 665 C C . GLY A 1 84 ? 14.578 -3.630 -4.257 1.00 97.94 84 GLY A C 1
ATOM 666 O O . GLY A 1 84 ? 15.050 -4.420 -3.451 1.00 97.94 84 GLY A O 1
ATOM 667 N N . ASN A 1 85 ? 13.259 -3.466 -4.402 1.00 97.00 85 ASN A N 1
ATOM 668 C CA . ASN A 1 85 ? 12.279 -4.146 -3.546 1.00 97.00 85 ASN A CA 1
ATOM 669 C C . ASN A 1 85 ? 11.168 -4.898 -4.299 1.00 97.00 85 ASN A C 1
ATOM 671 O O . ASN A 1 85 ? 10.507 -5.738 -3.695 1.00 97.00 85 ASN A O 1
ATOM 675 N N . ALA A 1 86 ? 11.005 -4.686 -5.609 1.00 97.12 86 ALA A N 1
ATOM 676 C CA . ALA A 1 86 ? 9.949 -5.307 -6.416 1.00 97.12 86 ALA A CA 1
ATOM 677 C C . ALA A 1 86 ? 9.901 -6.844 -6.297 1.00 97.12 86 ALA A C 1
ATOM 679 O O . ALA A 1 86 ? 8.829 -7.441 -6.243 1.00 97.12 86 ALA A O 1
ATOM 680 N N . HIS A 1 87 ? 11.063 -7.491 -6.181 1.00 96.25 87 HIS A N 1
ATOM 681 C CA . HIS A 1 87 ? 11.176 -8.945 -6.027 1.00 96.25 87 HIS A CA 1
ATOM 682 C C . HIS A 1 87 ? 10.598 -9.480 -4.704 1.00 96.25 87 HIS A C 1
ATOM 684 O O . HIS A 1 87 ? 10.279 -10.663 -4.619 1.00 96.25 87 HIS A O 1
ATOM 690 N N . ARG A 1 88 ? 10.459 -8.629 -3.678 1.00 97.06 88 ARG A N 1
ATOM 691 C CA . ARG A 1 88 ? 9.911 -8.996 -2.364 1.00 97.06 88 ARG A CA 1
ATOM 692 C C . ARG A 1 88 ? 8.380 -9.000 -2.355 1.00 97.06 88 ARG A C 1
ATOM 694 O O . ARG A 1 88 ? 7.793 -9.675 -1.519 1.00 97.06 88 ARG A O 1
ATOM 701 N N . ILE A 1 89 ? 7.734 -8.279 -3.276 1.00 96.12 89 ILE A N 1
ATOM 702 C CA . ILE A 1 89 ? 6.274 -8.114 -3.320 1.00 96.12 89 ILE A CA 1
ATOM 703 C C . ILE A 1 89 ? 5.588 -9.449 -3.607 1.00 96.12 89 ILE A C 1
ATOM 705 O O . ILE A 1 89 ? 5.792 -10.026 -4.669 1.00 96.12 89 ILE A O 1
ATOM 709 N N . GLN A 1 90 ? 4.723 -9.914 -2.712 1.00 95.50 90 GLN A N 1
ATOM 710 C CA . GLN A 1 90 ? 4.004 -11.186 -2.878 1.00 95.50 90 GLN A CA 1
ATOM 711 C C . GLN A 1 90 ? 2.603 -11.026 -3.504 1.00 95.50 90 GLN A C 1
ATOM 713 O O . GLN A 1 90 ? 1.930 -12.019 -3.766 1.00 95.50 90 GLN A O 1
ATOM 718 N N . ALA A 1 91 ? 2.170 -9.786 -3.757 1.00 95.69 91 ALA A N 1
ATOM 719 C CA . ALA A 1 91 ? 0.835 -9.462 -4.250 1.00 95.69 91 ALA A CA 1
ATOM 720 C C . ALA A 1 91 ? 0.510 -10.108 -5.606 1.00 95.69 91 ALA A C 1
ATOM 722 O O . ALA A 1 91 ? 1.333 -10.078 -6.528 1.00 95.69 91 ALA A O 1
ATOM 723 N N . LYS A 1 92 ? -0.722 -10.610 -5.757 1.00 95.56 92 LYS A N 1
ATOM 724 C CA . LYS A 1 92 ? -1.262 -11.058 -7.057 1.00 95.56 92 LYS A CA 1
ATOM 725 C C . LYS A 1 92 ? -1.787 -9.894 -7.893 1.00 95.56 92 LYS A C 1
ATOM 727 O O . LYS A 1 92 ? -1.759 -9.964 -9.117 1.00 95.56 92 LYS A O 1
ATOM 732 N N . ILE A 1 93 ? -2.271 -8.842 -7.236 1.00 95.88 93 ILE A N 1
ATOM 733 C CA . ILE A 1 93 ? -2.756 -7.609 -7.853 1.00 95.88 93 ILE A CA 1
ATOM 734 C C . ILE A 1 93 ? -2.092 -6.418 -7.160 1.00 95.88 93 ILE A C 1
ATOM 736 O O . ILE A 1 93 ? -2.060 -6.361 -5.932 1.00 95.88 93 ILE A O 1
ATOM 740 N N . ILE A 1 94 ? -1.610 -5.453 -7.936 1.00 95.75 94 ILE A N 1
ATOM 741 C CA . ILE A 1 94 ? -1.205 -4.127 -7.463 1.00 95.75 94 ILE A CA 1
ATOM 742 C C . ILE A 1 94 ? -2.176 -3.115 -8.072 1.00 95.75 94 ILE A C 1
ATOM 744 O O . ILE A 1 94 ? -2.269 -3.022 -9.291 1.00 95.75 94 ILE A O 1
ATOM 748 N N . ALA A 1 95 ? -2.914 -2.382 -7.238 1.00 95.19 95 ALA A N 1
ATOM 749 C CA . ALA A 1 95 ? -3.836 -1.333 -7.674 1.00 95.19 95 ALA A CA 1
ATOM 750 C C . ALA A 1 95 ? -3.293 0.036 -7.255 1.00 95.19 95 ALA A C 1
ATOM 752 O O . ALA A 1 95 ? -3.327 0.394 -6.078 1.00 95.19 95 ALA A O 1
ATOM 753 N N . GLU A 1 96 ? -2.746 0.779 -8.212 1.00 93.88 96 GLU A N 1
ATOM 754 C CA . GLU A 1 96 ? -1.958 1.983 -7.953 1.00 93.88 96 GLU A CA 1
ATOM 755 C C . GLU A 1 96 ? -2.833 3.191 -7.601 1.00 93.88 96 GLU A C 1
ATOM 757 O O . GLU A 1 96 ? -3.336 3.890 -8.466 1.00 93.88 96 GLU A O 1
ATOM 762 N N . ALA A 1 97 ? -3.039 3.455 -6.312 1.00 91.44 97 ALA A N 1
ATOM 763 C CA . ALA A 1 97 ? -3.856 4.591 -5.883 1.00 91.44 97 ALA A CA 1
ATOM 764 C C . ALA A 1 97 ? -3.063 5.910 -5.810 1.00 91.44 97 ALA A C 1
ATOM 766 O O . ALA A 1 97 ? -3.627 6.982 -6.017 1.00 91.44 97 ALA A O 1
ATOM 767 N N . ALA A 1 98 ? -1.760 5.851 -5.522 1.00 90.12 98 ALA A N 1
ATOM 768 C CA . ALA A 1 98 ? -0.872 7.009 -5.618 1.00 90.12 98 ALA A CA 1
ATOM 769 C C . ALA A 1 98 ? -0.509 7.311 -7.083 1.00 90.12 98 ALA A C 1
ATOM 771 O O . ALA A 1 98 ? -0.692 6.468 -7.954 1.00 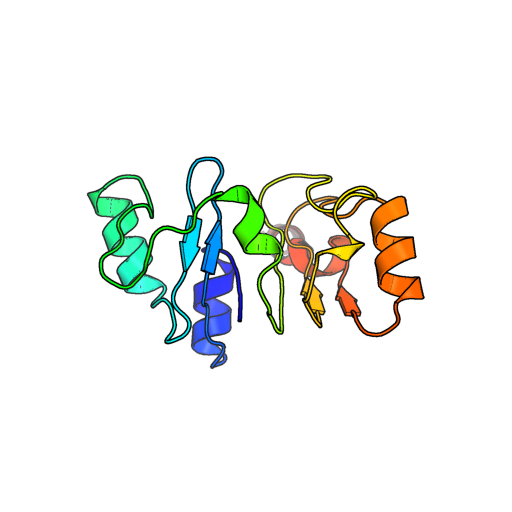90.12 98 ALA A O 1
ATOM 772 N N . ASN A 1 99 ? 0.046 8.495 -7.348 1.00 91.94 99 ASN A N 1
ATOM 773 C CA . ASN A 1 99 ? 0.646 8.813 -8.647 1.00 91.94 99 ASN A CA 1
ATOM 774 C C . ASN A 1 99 ? 2.067 8.236 -8.723 1.00 91.94 99 ASN A C 1
ATOM 776 O O . ASN A 1 99 ? 2.906 8.535 -7.870 1.00 91.94 99 ASN A O 1
ATOM 780 N N . GLY A 1 100 ? 2.336 7.410 -9.731 1.00 93.31 100 GLY A N 1
ATOM 781 C CA . GLY A 1 100 ? 3.626 6.769 -9.979 1.00 93.31 100 GLY A CA 1
ATOM 782 C C . GLY A 1 100 ? 4.214 5.970 -8.804 1.00 93.31 100 GLY A C 1
ATOM 783 O O . GLY A 1 100 ? 5.403 6.143 -8.513 1.00 93.31 100 GLY A O 1
ATOM 784 N N . PRO A 1 101 ? 3.454 5.110 -8.095 1.00 95.19 101 PRO A N 1
ATOM 785 C CA . PRO A 1 101 ? 3.983 4.350 -6.963 1.00 95.19 101 PRO A CA 1
ATOM 786 C C . PRO A 1 101 ? 5.002 3.289 -7.391 1.00 95.19 101 PRO A C 1
ATOM 788 O O . PRO A 1 101 ? 5.873 2.933 -6.595 1.00 95.19 101 PRO A O 1
ATOM 791 N N . THR A 1 102 ? 4.933 2.811 -8.636 1.00 96.94 102 THR A N 1
ATOM 792 C CA . THR A 1 102 ? 5.847 1.808 -9.188 1.00 96.94 102 THR A CA 1
ATOM 793 C C . THR A 1 102 ? 6.795 2.446 -10.195 1.00 96.94 102 THR A C 1
ATOM 795 O O . THR A 1 102 ? 6.392 3.105 -11.148 1.00 96.94 102 THR A O 1
ATOM 798 N N . THR A 1 103 ? 8.099 2.252 -10.006 1.00 97.75 103 THR A N 1
ATOM 799 C CA . THR A 1 103 ? 9.093 2.697 -10.996 1.00 97.75 103 THR A CA 1
ATOM 800 C C . THR A 1 103 ? 9.050 1.814 -12.252 1.00 97.75 103 THR A C 1
ATOM 802 O O . THR A 1 103 ? 8.837 0.608 -12.119 1.00 97.75 103 THR A O 1
ATOM 805 N N . PRO A 1 104 ? 9.411 2.323 -13.447 1.00 96.75 104 PRO A N 1
ATOM 806 C CA . PRO A 1 104 ? 9.463 1.505 -14.667 1.00 96.75 104 PRO A CA 1
ATOM 807 C C . PRO A 1 104 ? 10.353 0.254 -14.553 1.00 96.75 104 PRO A C 1
ATOM 809 O O . PRO A 1 104 ? 10.086 -0.784 -15.151 1.00 96.75 104 PRO A O 1
ATOM 812 N N . ALA A 1 105 ? 11.427 0.330 -13.759 1.00 97.75 105 ALA A N 1
ATOM 813 C CA . ALA A 1 105 ? 12.304 -0.812 -13.515 1.00 97.75 105 ALA A CA 1
ATOM 814 C C . ALA A 1 105 ? 11.654 -1.883 -12.622 1.00 97.75 105 ALA A C 1
ATOM 816 O O . ALA A 1 105 ? 11.937 -3.065 -12.798 1.00 97.75 105 ALA A O 1
ATOM 817 N N . ALA A 1 106 ? 10.818 -1.480 -11.662 1.00 97.56 106 ALA A N 1
ATOM 818 C CA . ALA A 1 106 ? 10.042 -2.403 -10.837 1.00 97.56 106 ALA A CA 1
ATOM 819 C C . ALA A 1 106 ? 8.908 -3.052 -11.631 1.00 97.56 106 ALA A C 1
ATOM 821 O O . ALA A 1 106 ? 8.726 -4.260 -11.532 1.00 97.56 106 ALA A O 1
ATOM 822 N N . ASP A 1 107 ? 8.210 -2.259 -12.443 1.00 96.44 107 ASP A N 1
ATOM 823 C CA . ASP A 1 107 ? 7.141 -2.721 -13.327 1.00 96.44 107 ASP A CA 1
ATOM 824 C C . ASP A 1 107 ? 7.639 -3.848 -14.242 1.00 96.44 107 ASP A C 1
ATOM 826 O O . ASP A 1 107 ? 7.105 -4.955 -14.222 1.00 96.44 107 ASP A O 1
ATOM 830 N N . LYS A 1 108 ? 8.784 -3.638 -14.905 1.00 96.81 108 LYS A N 1
ATOM 831 C CA . LYS A 1 108 ? 9.434 -4.672 -15.719 1.00 96.81 108 LYS A CA 1
ATOM 832 C C . LYS A 1 108 ? 9.712 -5.965 -14.941 1.00 96.81 108 LYS A C 1
ATOM 834 O O . LYS A 1 108 ? 9.441 -7.043 -15.456 1.00 96.81 108 LYS A O 1
ATOM 839 N N . ILE A 1 109 ? 10.214 -5.873 -13.705 1.00 97.31 109 ILE A N 1
ATOM 840 C CA . ILE A 1 109 ? 10.480 -7.049 -12.853 1.00 97.31 109 ILE A CA 1
ATOM 841 C C . ILE A 1 109 ? 9.184 -7.804 -12.532 1.00 97.31 109 ILE A C 1
ATOM 843 O O . ILE A 1 109 ? 9.155 -9.033 -12.565 1.00 97.31 109 ILE A O 1
ATOM 847 N N . LEU A 1 110 ? 8.117 -7.079 -12.198 1.00 96.19 110 LEU A N 1
ATOM 848 C CA . LEU A 1 110 ? 6.828 -7.660 -11.821 1.00 96.19 110 LEU A CA 1
ATOM 849 C C . LEU A 1 110 ? 6.112 -8.288 -13.026 1.00 96.19 110 LEU A C 1
ATOM 851 O O . LEU A 1 110 ? 5.549 -9.375 -12.894 1.00 96.19 110 LEU A O 1
ATOM 855 N N . LEU A 1 111 ? 6.196 -7.655 -14.199 1.00 94.94 111 LEU A N 1
ATOM 856 C CA . LEU A 1 111 ? 5.672 -8.180 -15.460 1.00 94.94 111 LEU A CA 1
ATOM 857 C C . LEU A 1 111 ? 6.433 -9.425 -15.927 1.00 94.94 111 LEU A C 1
ATOM 859 O O . LEU A 1 111 ? 5.806 -10.420 -16.282 1.00 94.94 111 LEU A O 1
ATOM 863 N N . GLU A 1 112 ? 7.770 -9.412 -15.877 1.00 95.81 112 GLU A N 1
ATOM 864 C CA . GLU A 1 112 ? 8.602 -10.579 -16.214 1.00 95.81 112 GLU A CA 1
ATOM 865 C C . GLU A 1 112 ? 8.311 -11.777 -15.298 1.00 95.81 112 GLU A C 1
ATOM 867 O O . GLU A 1 112 ? 8.379 -12.925 -15.737 1.00 95.81 112 GLU A O 1
ATOM 872 N N . ARG A 1 113 ? 7.932 -11.524 -14.037 1.00 93.88 113 ARG A N 1
ATOM 873 C CA . ARG A 1 113 ? 7.507 -12.566 -13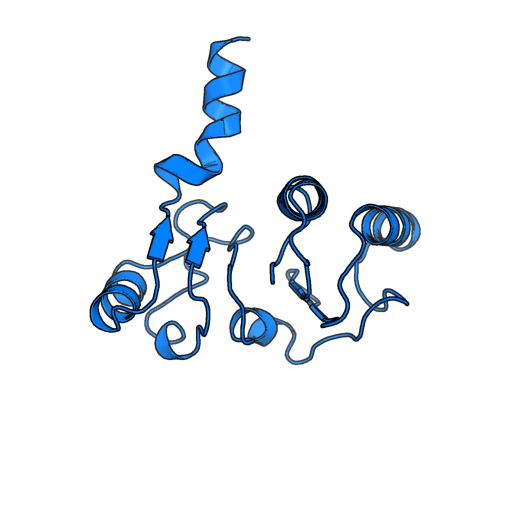.091 1.00 93.88 113 ARG A CA 1
ATOM 874 C C . ARG A 1 113 ? 6.180 -13.228 -13.485 1.00 93.88 113 ARG A C 1
ATOM 876 O O . ARG A 1 113 ? 5.945 -14.376 -13.115 1.00 93.88 113 ARG A O 1
ATOM 883 N N . GLY A 1 114 ? 5.305 -12.521 -14.204 1.00 91.94 114 GLY A N 1
ATOM 884 C CA . GLY A 1 114 ? 4.103 -13.069 -14.847 1.00 91.94 114 GLY A CA 1
ATOM 885 C C . GLY A 1 114 ? 2.952 -13.498 -13.926 1.00 91.94 114 GLY A C 1
ATOM 886 O O . GLY A 1 114 ? 1.939 -13.990 -14.414 1.00 91.94 114 GLY A O 1
ATOM 887 N N . ASN A 1 115 ? 3.068 -13.325 -12.607 1.00 92.50 115 ASN A N 1
ATOM 888 C CA . ASN A 1 115 ? 2.046 -13.710 -11.619 1.00 92.50 115 ASN A CA 1
ATOM 889 C C . ASN A 1 115 ? 1.471 -12.512 -10.835 1.00 92.50 115 ASN A C 1
ATOM 891 O O . ASN A 1 115 ? 0.874 -12.699 -9.775 1.00 92.50 115 ASN A O 1
ATOM 895 N N . CYS A 1 116 ? 1.693 -11.292 -11.330 1.00 95.44 116 CYS A N 1
ATOM 896 C CA . CYS A 1 116 ? 1.245 -10.048 -10.718 1.00 95.44 116 CYS A CA 1
ATOM 897 C C . CYS A 1 116 ? 0.536 -9.187 -11.766 1.00 95.44 116 CYS A C 1
ATOM 899 O O . CYS A 1 116 ? 1.144 -8.810 -12.766 1.00 95.44 116 CYS A O 1
ATOM 901 N N . LEU A 1 117 ? -0.743 -8.891 -11.549 1.00 96.44 117 LEU A N 1
ATOM 902 C CA . LEU A 1 117 ? -1.498 -7.940 -12.357 1.00 96.44 117 LEU A CA 1
ATOM 903 C C . LEU A 1 117 ? -1.314 -6.534 -11.784 1.00 96.44 117 LEU A C 1
ATOM 905 O O . LEU A 1 117 ? -1.656 -6.297 -10.628 1.00 96.44 117 LEU A O 1
ATOM 909 N N . ILE A 1 118 ? -0.833 -5.599 -12.595 1.00 95.75 118 ILE A N 1
ATOM 910 C CA . ILE A 1 118 ? -0.703 -4.191 -12.210 1.00 95.75 118 ILE A CA 1
ATOM 911 C C . ILE A 1 118 ? -1.837 -3.407 -12.871 1.00 95.75 118 ILE A C 1
ATOM 913 O O . ILE A 1 118 ? -1.990 -3.439 -14.092 1.00 95.75 118 ILE A O 1
ATOM 917 N N . ILE A 1 119 ? -2.650 -2.731 -12.059 1.00 95.38 119 ILE A N 1
ATOM 918 C CA . ILE A 1 119 ? -3.685 -1.801 -12.511 1.00 95.38 119 ILE A CA 1
ATOM 919 C C . ILE A 1 119 ? -3.122 -0.387 -12.324 1.00 95.38 119 ILE A C 1
ATOM 921 O O . ILE A 1 119 ? -2.936 0.024 -11.173 1.00 95.38 119 ILE A O 1
ATOM 925 N N . PRO A 1 120 ? -2.826 0.335 -13.418 1.00 93.06 120 PRO A N 1
ATOM 926 C CA . PRO A 1 120 ? -2.051 1.565 -13.357 1.00 93.06 120 PRO A CA 1
ATOM 927 C C . PRO A 1 120 ? -2.838 2.731 -12.759 1.00 93.06 120 PRO A C 1
ATOM 929 O O . PRO A 1 120 ? -4.073 2.788 -12.837 1.00 93.06 120 PRO A O 1
ATOM 932 N N . ASP A 1 121 ? -2.088 3.687 -12.217 1.00 90.38 121 ASP A N 1
ATOM 933 C CA . ASP A 1 121 ? -2.595 4.876 -11.528 1.00 90.38 121 ASP A CA 1
ATOM 934 C C . ASP A 1 121 ? -3.624 5.672 -12.336 1.00 90.38 121 ASP A C 1
ATOM 936 O O . ASP A 1 121 ? -4.690 6.011 -11.817 1.00 90.38 121 ASP A O 1
ATOM 940 N N . MET A 1 122 ? -3.374 5.832 -13.637 1.00 87.38 122 MET A N 1
ATOM 941 C CA . MET A 1 122 ? -4.242 6.505 -14.603 1.00 87.38 122 MET A CA 1
ATOM 942 C C . MET A 1 122 ? -5.688 5.993 -14.579 1.00 87.38 122 MET A C 1
ATOM 944 O O . MET A 1 122 ? -6.609 6.750 -14.884 1.00 87.38 122 MET A O 1
ATOM 948 N N . TYR A 1 123 ? -5.922 4.729 -14.221 1.00 88.00 123 TYR A N 1
ATOM 949 C CA . TYR A 1 123 ? -7.277 4.193 -14.083 1.00 88.00 123 TYR A CA 1
ATOM 950 C C . TYR A 1 123 ? -7.773 4.213 -12.638 1.00 88.00 123 TYR A C 1
ATOM 952 O O . TYR A 1 123 ? -8.931 4.548 -12.397 1.00 88.00 123 TYR A O 1
ATOM 960 N N . VAL A 1 124 ? -6.922 3.849 -11.678 1.00 86.69 124 VAL A N 1
ATOM 961 C CA . VAL A 1 124 ? -7.335 3.615 -10.285 1.00 86.69 124 VAL A CA 1
ATOM 962 C C . VAL A 1 124 ? -7.648 4.917 -9.546 1.00 86.69 124 VAL A C 1
ATOM 964 O O . VAL A 1 124 ? -8.606 4.955 -8.775 1.00 86.69 124 VAL A O 1
ATOM 967 N N . ASN A 1 125 ? -6.886 5.991 -9.779 1.00 84.19 125 ASN A N 1
ATOM 968 C CA . ASN A 1 125 ? -7.027 7.246 -9.031 1.00 84.19 125 ASN A CA 1
ATOM 969 C C . ASN A 1 125 ? -7.866 8.329 -9.747 1.00 84.19 125 ASN A C 1
ATOM 971 O O . ASN A 1 125 ? -8.116 9.399 -9.191 1.00 84.19 125 ASN A O 1
ATOM 975 N N . SER A 1 126 ? -8.401 8.019 -10.933 1.00 84.44 126 SER A N 1
ATOM 976 C CA . SER A 1 126 ? -9.185 8.937 -11.780 1.00 84.44 126 SER A CA 1
ATOM 977 C C . SER A 1 126 ? -10.592 9.278 -11.263 1.00 84.44 126 SER A C 1
ATOM 979 O O . SER A 1 126 ? -11.307 10.073 -11.880 1.00 84.44 126 SER A O 1
ATOM 981 N N . GLY A 1 127 ? -11.013 8.712 -10.127 1.00 81.31 127 GLY A N 1
ATOM 982 C CA . GLY A 1 127 ? -12.330 8.973 -9.539 1.00 81.31 127 GLY A CA 1
ATOM 983 C C . GLY A 1 127 ? -12.553 10.449 -9.195 1.00 81.31 127 GLY A C 1
ATOM 984 O O . GLY A 1 127 ? -13.595 10.999 -9.539 1.00 81.31 127 GLY A O 1
ATOM 985 N N . GLY A 1 128 ? -11.558 11.112 -8.594 1.00 78.38 128 GLY A N 1
ATOM 986 C CA . GLY A 1 128 ? -11.654 12.536 -8.245 1.00 78.38 128 GLY A CA 1
ATOM 987 C C . GLY A 1 128 ? -11.810 13.429 -9.476 1.00 78.38 128 GLY A C 1
ATOM 988 O O . GLY A 1 128 ? -12.724 14.242 -9.539 1.00 78.38 128 GLY A O 1
ATOM 989 N N . VAL A 1 129 ? -10.984 13.200 -10.502 1.00 81.94 129 VAL A N 1
ATOM 990 C CA . VAL A 1 129 ? -11.049 13.936 -11.778 1.00 81.94 129 VAL A CA 1
ATOM 991 C C . VAL A 1 129 ? -12.401 13.739 -12.469 1.00 81.94 129 VAL A C 1
ATOM 993 O O . VAL A 1 129 ? -12.954 14.680 -13.031 1.00 81.94 129 VAL A O 1
ATOM 996 N N . THR A 1 130 ? -12.958 12.528 -12.398 1.00 84.62 130 THR A N 1
ATOM 997 C CA . THR A 1 130 ? -14.269 12.218 -12.981 1.00 84.62 130 THR A CA 1
ATOM 998 C C . THR A 1 130 ? -15.395 12.970 -12.276 1.00 84.62 130 THR A C 1
ATOM 1000 O O . THR A 1 130 ? -16.277 13.495 -12.946 1.00 84.62 130 THR A O 1
ATOM 1003 N N . VAL A 1 131 ? -15.382 13.048 -10.941 1.00 85.38 131 VAL A N 1
ATOM 1004 C CA . VAL A 1 131 ? -16.419 13.776 -10.190 1.00 85.38 131 VAL A CA 1
ATOM 1005 C C . VAL A 1 131 ? -16.312 15.283 -10.420 1.00 85.38 131 VAL A C 1
ATOM 1007 O O . VAL A 1 131 ? -17.338 15.910 -10.648 1.00 85.38 131 VAL A O 1
ATOM 1010 N N . SER A 1 132 ? -15.101 15.844 -10.482 1.00 83.50 132 SER A N 1
ATOM 1011 C CA . SER A 1 132 ? -14.900 17.268 -10.794 1.00 83.50 132 SER A CA 1
ATOM 1012 C C . SER A 1 132 ? -15.348 17.669 -12.202 1.00 83.50 132 SER A C 1
ATOM 1014 O O . SER A 1 132 ? -15.559 18.845 -12.457 1.00 83.50 132 SER A O 1
ATOM 1016 N N . TYR A 1 133 ? -15.505 16.721 -13.131 1.00 84.06 133 TYR A N 1
ATOM 1017 C CA . TYR A 1 133 ? -16.136 17.002 -14.424 1.00 84.06 133 TYR A CA 1
ATOM 1018 C C . TYR A 1 133 ? -17.655 17.235 -14.307 1.00 84.06 133 TYR A C 1
ATOM 1020 O O . TYR A 1 133 ? -18.240 17.891 -15.167 1.00 84.06 133 TYR A O 1
ATOM 1028 N N . PHE A 1 134 ? -18.297 16.681 -13.274 1.00 81.00 134 PHE A N 1
ATOM 1029 C CA . PHE A 1 134 ? -19.730 16.845 -13.009 1.00 81.00 134 PHE A CA 1
ATOM 1030 C C . PHE A 1 134 ? -20.058 18.018 -12.072 1.00 81.00 134 PHE A C 1
ATOM 1032 O O . PHE A 1 134 ? -21.243 18.311 -11.896 1.00 81.00 134 PHE A O 1
ATOM 1039 N N . GLU A 1 135 ? -19.048 18.643 -11.460 1.00 68.12 135 GLU A N 1
ATOM 1040 C CA . GLU A 1 135 ? -19.179 19.890 -10.687 1.00 68.12 135 GLU A CA 1
ATOM 1041 C C . GLU A 1 135 ? -19.342 21.109 -11.607 1.00 68.12 135 GLU A C 1
ATOM 1043 O O . GLU A 1 135 ? -20.187 21.972 -11.272 1.00 68.12 135 GLU A O 1
#

Secondary structure (DSSP, 8-state):
----TTHHHHHHHTTPPP-EEE-SS-EEE-TT---HHHHHHHHHHHSSSTT-TTSEE-SSGGGGGGS--SEE---S-TT-B-TTTGGG---SEEE--SSS-B-HHHHHHHHHH-S-EEE-HHHHSTHHHHHHTT-

Foldseek 3Di:
DEEDQPVLVVVVVVVDADAKYADPQWIWGHPVGDDNVLQVVVCVVPVDSPPSVRTHIDPVRLCPQLDAEQEYEPAHDACSQELVCLVSHNYQEYEYQHAHNHDPNSVVVQVVVVRYHYHHNVPRNCPVVVVVVVD

pLDDT: mean 89.9, std 11.07, range [36.38, 98.0]

InterPro domains:
  IPR006096 Glutamate/phenylalanine/leucine/valine/L-tryptophan dehydrogenase, C-terminal [PF00208] (10-135)
  IPR006096 Glutamate/phenylalanine/leucine/valine/L-tryptophan dehydrogenase, C-terminal [SM00839] (7-135)
  IPR036291 NAD(P)-binding domain superfamily [SSF51735] (10-135)

Sequence (135 aa):
MLIYYVTDTLLFRAGCKVIGIQEWDCAIYNTAGLHPKELEDWRDQTGSIKNFPGAKNFEPFGDLMYENCDILVPAACEKAIHKGNAHRIQAKIIAEAANGPTTPAADKILLERGNCLIIPDMYVNSGGVTVSYFE

Organism: Nippostrongylus brasiliensis (NCBI:txid27835)

Radius of gyration: 15.0 Å; chains: 1; bounding box: 35×34×36 Å